Protein AF-A8M001-F1 (afdb_monomer_lite)

Sequence (104 aa):
MSDRCPTCRAHLPANGTCTGTAPLIERDGRHYGTAAQIAHHLGYLGDVSEAMVVNWRRRDGLTCYRFARSVYHALDDAATIERNKRLSNRGRARQLDAIPLTAA

Structure (mmCIF, N/CA/C/O backbone):
data_AF-A8M001-F1
#
_entry.id   AF-A8M001-F1
#
loop_
_atom_site.group_PDB
_atom_site.id
_atom_site.type_symbol
_atom_site.label_atom_id
_atom_site.label_alt_id
_atom_site.label_comp_id
_atom_site.label_asym_id
_atom_site.label_entity_id
_atom_site.label_seq_id
_atom_site.pdbx_PDB_ins_code
_atom_site.Cartn_x
_atom_site.Cartn_y
_atom_site.Cartn_z
_atom_site.occupancy
_atom_site.B_iso_or_equiv
_atom_site.auth_seq_id
_atom_site.auth_comp_id
_atom_site.auth_asym_id
_atom_site.auth_atom_id
_atom_site.pdbx_PDB_model_num
ATOM 1 N N . MET A 1 1 ? 2.739 16.211 -21.305 1.00 52.62 1 MET A N 1
ATOM 2 C CA . MET A 1 1 ? 2.487 14.809 -20.909 1.00 52.62 1 MET A CA 1
ATOM 3 C C . MET A 1 1 ? 2.870 14.691 -19.446 1.00 52.62 1 MET A C 1
ATOM 5 O O . MET A 1 1 ? 3.995 15.050 -19.130 1.00 52.62 1 MET A O 1
ATOM 9 N N . SER A 1 2 ? 1.946 14.318 -18.559 1.00 66.25 2 SER A N 1
ATOM 10 C CA . SER A 1 2 ? 2.264 14.183 -17.132 1.00 66.25 2 SER A CA 1
ATOM 11 C C . SER A 1 2 ? 3.228 13.017 -16.919 1.00 66.25 2 SER A C 1
ATOM 13 O O . SER A 1 2 ? 3.004 11.925 -17.429 1.00 66.25 2 SER A O 1
ATOM 15 N N . ASP A 1 3 ? 4.277 13.245 -16.137 1.00 82.25 3 ASP A N 1
ATOM 16 C CA . ASP A 1 3 ? 5.269 12.260 -15.684 1.00 82.25 3 ASP A CA 1
ATOM 17 C C . ASP A 1 3 ? 4.704 11.294 -14.626 1.00 82.25 3 ASP A C 1
ATOM 19 O O . ASP A 1 3 ? 5.415 10.433 -14.111 1.00 82.25 3 ASP A O 1
ATOM 23 N N . ARG A 1 4 ? 3.416 11.429 -14.287 1.00 83.31 4 ARG A N 1
ATOM 24 C CA . ARG A 1 4 ? 2.743 10.678 -13.229 1.00 83.31 4 ARG A CA 1
ATOM 25 C C . ARG A 1 4 ? 1.497 9.965 -13.720 1.00 83.31 4 ARG A C 1
ATOM 27 O O . ARG A 1 4 ? 0.714 10.504 -14.499 1.00 83.31 4 ARG A O 1
ATOM 34 N N . CYS A 1 5 ? 1.282 8.770 -13.183 1.00 78.50 5 CYS A N 1
ATOM 35 C CA . CYS A 1 5 ? 0.067 8.000 -13.391 1.00 78.50 5 CYS A CA 1
ATOM 36 C C . CYS A 1 5 ? -1.152 8.774 -12.847 1.00 78.50 5 CYS A C 1
ATOM 38 O O . CYS A 1 5 ? -1.119 9.191 -11.686 1.00 78.50 5 CYS A O 1
ATOM 40 N N . PRO A 1 6 ? -2.242 8.932 -13.619 1.00 76.75 6 PRO A N 1
ATOM 41 C CA . PRO A 1 6 ? -3.444 9.626 -13.151 1.00 76.75 6 PRO A CA 1
ATOM 42 C C . PRO A 1 6 ? -4.150 8.892 -12.000 1.00 76.75 6 PRO A C 1
ATOM 44 O O . PRO A 1 6 ? -4.784 9.536 -11.174 1.00 76.75 6 PRO A O 1
ATOM 47 N N . THR A 1 7 ? -3.997 7.567 -11.909 1.00 72.94 7 THR A N 1
ATOM 48 C CA . THR A 1 7 ? -4.585 6.740 -10.846 1.00 72.94 7 THR A CA 1
ATOM 49 C C . THR A 1 7 ? -3.771 6.843 -9.557 1.00 72.94 7 THR A C 1
ATOM 51 O O . THR A 1 7 ? -4.232 7.377 -8.560 1.00 72.94 7 THR A O 1
ATOM 54 N N . CYS A 1 8 ? -2.517 6.386 -9.563 1.00 72.94 8 CYS A N 1
ATOM 55 C CA . CYS A 1 8 ? -1.737 6.230 -8.328 1.00 72.94 8 CYS A CA 1
ATOM 56 C C . CYS A 1 8 ? -0.723 7.346 -8.061 1.00 72.94 8 CYS A C 1
ATOM 58 O O . CYS A 1 8 ? 0.007 7.294 -7.069 1.00 72.94 8 CYS A O 1
ATOM 60 N N . ARG A 1 9 ? -0.622 8.332 -8.965 1.00 75.12 9 ARG A N 1
ATOM 61 C CA . ARG A 1 9 ? 0.363 9.431 -8.936 1.00 75.12 9 ARG A CA 1
ATOM 62 C C . ARG A 1 9 ? 1.831 8.977 -8.883 1.00 75.12 9 ARG A C 1
ATOM 64 O O . ARG A 1 9 ? 2.704 9.806 -8.617 1.00 75.12 9 ARG A O 1
ATOM 71 N N . ALA A 1 10 ? 2.111 7.697 -9.146 1.00 76.31 10 ALA A N 1
ATOM 72 C CA . ALA A 1 10 ? 3.466 7.170 -9.273 1.00 76.31 10 ALA A CA 1
ATOM 73 C C . ALA A 1 10 ? 4.136 7.704 -10.541 1.00 76.31 10 ALA A C 1
ATOM 75 O O . ALA A 1 10 ? 3.458 7.991 -11.529 1.00 76.31 10 ALA A O 1
ATOM 76 N N . HIS A 1 11 ? 5.462 7.811 -10.511 1.00 80.56 11 HIS A N 1
ATOM 77 C CA . HIS A 1 11 ? 6.247 8.236 -11.664 1.00 80.56 11 HIS A CA 1
ATOM 78 C C . HIS A 1 11 ? 6.144 7.200 -12.794 1.00 80.56 11 HIS A C 1
ATOM 80 O O . HIS A 1 11 ? 6.306 5.999 -12.562 1.00 80.56 11 HIS A O 1
AT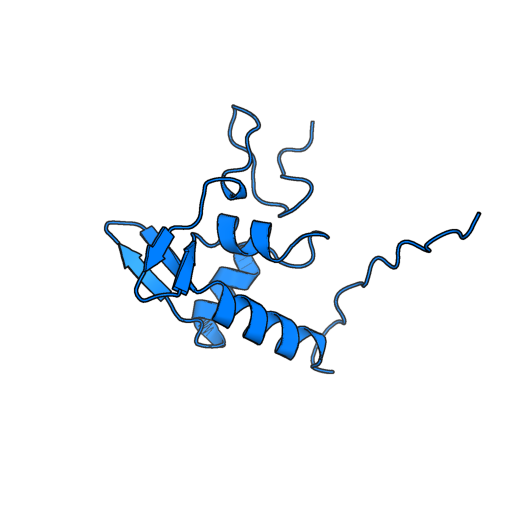OM 86 N N . LEU A 1 12 ? 5.877 7.657 -14.016 1.00 82.88 12 LEU A N 1
ATOM 87 C CA . LEU A 1 12 ? 5.796 6.801 -15.194 1.00 82.88 12 LEU A CA 1
ATOM 88 C C . LEU A 1 12 ? 7.204 6.546 -15.758 1.00 82.88 12 LEU A C 1
ATOM 90 O O . LEU A 1 12 ? 8.005 7.478 -15.849 1.00 82.88 12 LEU A O 1
ATOM 94 N N . PRO A 1 13 ? 7.549 5.308 -16.148 1.00 82.25 13 PRO A N 1
ATOM 95 C CA . PRO A 1 13 ? 8.771 5.053 -16.899 1.00 82.25 13 PRO A CA 1
ATOM 96 C C . PRO A 1 13 ? 8.676 5.670 -18.302 1.00 82.25 13 PRO A C 1
ATOM 98 O O . PRO A 1 13 ? 7.598 6.050 -18.759 1.00 82.25 13 PRO A O 1
ATOM 101 N N . ALA A 1 14 ? 9.793 5.688 -19.034 1.00 82.19 14 ALA A N 1
ATOM 102 C CA . ALA A 1 14 ? 9.848 6.193 -20.412 1.00 82.19 14 ALA A CA 1
ATOM 103 C C . ALA A 1 14 ? 8.849 5.510 -21.372 1.00 82.19 14 ALA A C 1
ATOM 105 O O . ALA A 1 14 ? 8.452 6.100 -22.370 1.00 82.19 14 ALA A O 1
ATOM 106 N N . ASN A 1 15 ? 8.411 4.285 -21.060 1.00 82.50 15 ASN A N 1
ATOM 107 C CA . ASN A 1 15 ? 7.402 3.549 -21.826 1.00 82.50 15 ASN A CA 1
ATOM 108 C C . ASN A 1 15 ? 5.947 3.978 -21.530 1.00 82.50 15 ASN A C 1
ATOM 110 O O . ASN A 1 15 ? 5.020 3.383 -22.073 1.00 82.50 15 ASN A O 1
ATOM 114 N N . GLY A 1 16 ? 5.726 4.936 -20.622 1.00 81.31 16 GLY A N 1
ATOM 115 C CA . GLY A 1 16 ? 4.404 5.449 -20.251 1.00 81.31 16 GLY A CA 1
ATOM 116 C C . GLY A 1 16 ? 3.509 4.476 -19.474 1.00 81.31 16 GLY A C 1
ATOM 117 O O . GLY A 1 16 ? 2.376 4.826 -19.153 1.00 81.31 16 GLY A O 1
ATOM 118 N N . THR A 1 17 ? 3.984 3.269 -19.145 1.00 82.94 17 THR A N 1
ATOM 119 C CA . THR A 1 17 ? 3.172 2.247 -18.469 1.00 82.94 17 THR A CA 1
ATOM 120 C C . THR A 1 17 ? 3.351 2.336 -16.961 1.00 82.94 17 THR A C 1
ATOM 122 O O . THR A 1 17 ? 4.460 2.218 -16.443 1.00 82.94 17 THR A O 1
ATOM 125 N N . CYS A 1 18 ? 2.254 2.520 -16.229 1.00 82.94 18 CYS A N 1
ATOM 126 C CA . CYS A 1 18 ? 2.292 2.561 -14.773 1.00 82.94 18 CYS A CA 1
ATOM 127 C C . CYS A 1 18 ? 2.745 1.208 -14.208 1.00 82.94 18 CYS A C 1
ATOM 129 O O . CYS A 1 18 ? 2.063 0.206 -14.363 1.00 82.94 18 CYS A O 1
ATOM 131 N N . THR A 1 19 ? 3.851 1.177 -13.466 1.00 83.31 19 THR A N 1
ATOM 132 C CA . THR A 1 19 ? 4.346 -0.051 -12.811 1.00 83.31 19 THR A CA 1
ATOM 133 C C . THR A 1 19 ? 3.346 -0.639 -11.812 1.00 83.31 19 THR A C 1
ATOM 135 O O . THR A 1 19 ? 3.373 -1.834 -11.529 1.00 83.31 19 THR A O 1
ATOM 138 N N . GLY A 1 20 ? 2.425 0.189 -11.314 1.00 84.19 20 GLY A N 1
ATOM 139 C CA . GLY A 1 20 ? 1.329 -0.232 -10.453 1.00 84.19 20 GLY A CA 1
ATOM 140 C C . GLY A 1 20 ? 0.267 -1.110 -11.125 1.00 84.19 20 GLY A C 1
ATOM 141 O O . GLY A 1 20 ? -0.504 -1.723 -10.399 1.00 84.19 20 GLY A O 1
ATOM 142 N N . THR A 1 21 ? 0.231 -1.205 -12.463 1.00 85.62 21 THR A N 1
ATOM 143 C CA . THR A 1 21 ? -0.696 -2.103 -13.186 1.00 85.62 21 THR A CA 1
ATOM 144 C C . THR A 1 21 ? -0.172 -3.532 -13.298 1.00 85.62 21 THR A C 1
ATOM 146 O O . THR A 1 21 ? -0.894 -4.414 -13.757 1.00 85.62 21 THR A O 1
ATOM 149 N N . ALA A 1 22 ? 1.090 -3.777 -12.931 1.00 88.38 22 ALA A N 1
ATOM 150 C CA . ALA A 1 22 ? 1.629 -5.128 -12.893 1.00 88.38 22 ALA A CA 1
ATOM 151 C C . ALA A 1 22 ? 0.871 -5.965 -11.845 1.00 88.38 22 ALA A C 1
ATOM 153 O O . ALA A 1 22 ? 0.562 -5.438 -10.770 1.00 88.38 22 ALA A O 1
ATOM 154 N N . PRO A 1 23 ? 0.611 -7.257 -12.115 1.00 89.38 23 PRO A N 1
ATOM 155 C CA . PRO A 1 23 ? -0.165 -8.101 -11.216 1.00 89.38 23 PRO A CA 1
ATOM 156 C C . PRO A 1 23 ? 0.482 -8.206 -9.831 1.00 89.38 23 PRO A C 1
ATOM 158 O O . PRO A 1 23 ? 1.710 -8.217 -9.684 1.00 89.38 23 PRO A O 1
ATOM 161 N N . LEU A 1 24 ? -0.372 -8.284 -8.810 1.00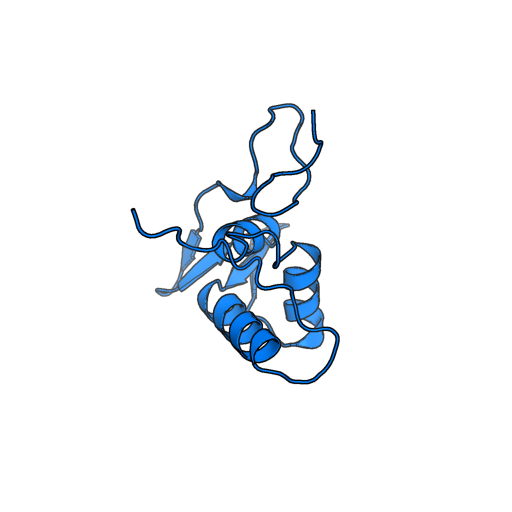 93.25 24 LEU A N 1
ATOM 162 C CA . LEU A 1 24 ? 0.035 -8.606 -7.447 1.00 93.25 24 LEU A CA 1
ATOM 163 C C . LEU A 1 24 ? 0.466 -10.069 -7.367 1.00 93.25 24 LEU A C 1
ATOM 165 O O . LEU A 1 24 ? 0.009 -10.909 -8.140 1.00 93.25 24 LEU A O 1
ATOM 169 N N . ILE A 1 25 ? 1.328 -10.371 -6.404 1.00 94.19 25 ILE A N 1
ATOM 170 C CA . ILE A 1 25 ? 1.699 -11.750 -6.097 1.00 94.19 25 ILE A CA 1
ATOM 171 C C . ILE A 1 25 ? 0.747 -12.291 -5.032 1.00 94.19 25 ILE A C 1
ATOM 173 O O . ILE A 1 2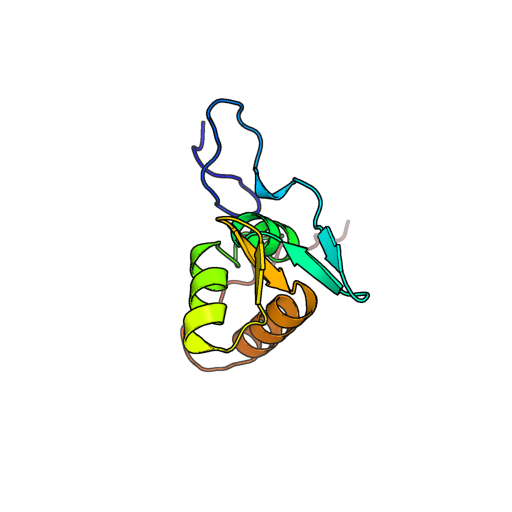5 ? 0.459 -11.605 -4.050 1.00 94.19 25 ILE A O 1
ATOM 177 N N . GLU A 1 26 ? 0.268 -13.516 -5.207 1.00 94.69 26 GLU A N 1
ATOM 178 C CA . GLU A 1 26 ? -0.497 -14.218 -4.178 1.00 94.69 26 GLU A CA 1
ATOM 179 C C . GLU A 1 26 ? 0.446 -15.059 -3.312 1.00 94.69 26 GLU A C 1
ATOM 181 O O . GLU A 1 26 ? 1.351 -15.729 -3.816 1.00 94.69 26 GLU A O 1
ATOM 186 N N . ARG A 1 27 ? 0.256 -15.004 -1.993 1.00 90.44 27 ARG A N 1
ATOM 187 C CA . ARG A 1 27 ? 1.003 -15.803 -1.024 1.00 90.44 27 ARG A CA 1
ATOM 188 C C . ARG A 1 27 ? 0.157 -16.045 0.220 1.00 90.44 27 ARG A C 1
ATOM 190 O O . ARG A 1 27 ? -0.348 -15.090 0.804 1.00 90.44 27 ARG A O 1
ATOM 197 N N . ASP A 1 28 ? 0.048 -17.303 0.642 1.00 91.69 28 ASP A N 1
ATOM 198 C CA . ASP A 1 28 ? -0.697 -17.708 1.844 1.00 91.69 28 ASP A CA 1
ATOM 199 C C . ASP A 1 28 ? -2.145 -17.157 1.851 1.00 91.69 28 ASP A C 1
ATOM 201 O O . ASP A 1 28 ? -2.645 -16.688 2.872 1.00 91.69 28 ASP A O 1
ATOM 205 N N . GLY A 1 29 ? -2.797 -17.139 0.677 1.00 93.38 29 GLY A N 1
ATOM 206 C CA . GLY A 1 29 ? -4.154 -16.606 0.479 1.00 93.38 29 GLY A CA 1
ATOM 207 C C . GLY A 1 29 ? -4.273 -15.076 0.531 1.00 93.38 29 GLY A C 1
ATOM 208 O O . GLY A 1 29 ? -5.381 -14.545 0.588 1.00 93.38 29 GLY A O 1
ATOM 209 N N . ARG A 1 30 ? -3.151 -14.345 0.535 1.00 95.19 30 ARG A N 1
ATOM 210 C CA . ARG A 1 30 ? -3.109 -12.876 0.582 1.00 95.19 30 ARG A CA 1
ATOM 211 C C . ARG A 1 30 ? -2.400 -12.308 -0.641 1.00 95.19 30 ARG A C 1
ATOM 213 O O . ARG A 1 30 ? -1.441 -12.883 -1.151 1.00 95.19 30 ARG A O 1
ATOM 220 N N . HIS A 1 31 ? -2.844 -11.133 -1.077 1.00 96.56 31 HIS A N 1
ATOM 221 C CA . HIS A 1 31 ? -2.224 -10.407 -2.181 1.00 96.56 31 HIS A CA 1
ATOM 222 C C . HIS A 1 31 ? -1.159 -9.439 -1.676 1.00 96.56 31 HIS A C 1
ATOM 224 O O . HIS A 1 31 ? -1.408 -8.640 -0.769 1.00 96.56 31 HIS A O 1
ATOM 230 N N . TYR A 1 32 ? 0.005 -9.471 -2.313 1.00 96.31 32 TYR A N 1
ATOM 231 C CA . TYR A 1 32 ? 1.137 -8.614 -2.007 1.00 96.31 32 TYR A CA 1
ATOM 232 C C . TYR A 1 32 ? 1.603 -7.843 -3.243 1.00 96.31 32 TYR A C 1
ATOM 234 O O . TYR A 1 32 ? 1.614 -8.353 -4.361 1.00 96.31 32 TYR A O 1
ATOM 242 N N . GLY A 1 33 ? 2.044 -6.606 -3.035 1.00 94.88 33 GLY A N 1
ATOM 243 C CA . GLY A 1 33 ? 2.569 -5.753 -4.101 1.00 94.88 33 GLY A CA 1
ATOM 244 C C . GLY A 1 33 ? 3.631 -4.788 -3.607 1.00 94.88 33 GLY A C 1
ATOM 245 O O . GLY A 1 33 ? 3.744 -4.513 -2.414 1.00 94.88 33 GLY A O 1
ATOM 246 N N . THR A 1 34 ? 4.414 -4.238 -4.525 1.00 94.31 34 THR A N 1
ATOM 247 C CA . THR A 1 34 ? 5.260 -3.071 -4.246 1.00 94.31 34 THR A CA 1
ATOM 248 C C . THR A 1 34 ? 4.406 -1.875 -3.817 1.00 94.31 34 THR A C 1
ATOM 250 O O . THR A 1 34 ? 3.201 -1.828 -4.065 1.00 94.31 34 THR A O 1
ATOM 253 N N . ALA A 1 35 ? 5.021 -0.868 -3.198 1.00 92.31 35 ALA A N 1
ATOM 254 C CA . ALA A 1 35 ? 4.295 0.316 -2.744 1.00 92.31 35 ALA A CA 1
ATOM 255 C C . ALA A 1 35 ? 3.536 1.035 -3.883 1.00 92.31 35 ALA A C 1
ATOM 257 O O . ALA A 1 35 ? 2.414 1.489 -3.666 1.00 92.31 35 ALA A O 1
ATOM 258 N N . ALA A 1 36 ? 4.091 1.068 -5.102 1.00 89.44 36 ALA A N 1
ATOM 259 C CA . ALA A 1 36 ? 3.424 1.620 -6.283 1.00 89.44 36 ALA A CA 1
ATOM 260 C C . ALA A 1 36 ? 2.200 0.792 -6.718 1.00 89.44 36 ALA A C 1
ATOM 262 O O . ALA A 1 36 ? 1.167 1.365 -7.060 1.00 89.44 36 ALA A O 1
ATOM 263 N N . GLN A 1 37 ? 2.287 -0.543 -6.662 1.00 92.38 37 GLN A N 1
ATOM 264 C CA . GLN A 1 37 ? 1.155 -1.435 -6.946 1.00 92.38 37 GLN A CA 1
ATOM 265 C C . GLN A 1 37 ? 0.050 -1.288 -5.899 1.00 92.38 37 GLN A C 1
ATOM 267 O O . GLN A 1 37 ? -1.109 -1.109 -6.254 1.00 92.38 37 GLN A O 1
ATOM 272 N N . ILE A 1 38 ? 0.392 -1.270 -4.608 1.00 93.50 38 ILE A N 1
ATOM 273 C CA . ILE A 1 38 ? -0.603 -1.068 -3.544 1.00 93.50 38 ILE A CA 1
ATOM 274 C C . ILE A 1 38 ? -1.280 0.299 -3.671 1.00 93.50 38 ILE A C 1
ATOM 276 O O . ILE A 1 38 ? -2.503 0.388 -3.587 1.00 93.50 38 ILE A O 1
ATOM 280 N N . ALA A 1 39 ? -0.514 1.359 -3.938 1.00 90.69 39 ALA A N 1
ATOM 281 C CA . ALA A 1 39 ? -1.080 2.680 -4.191 1.00 90.69 39 ALA A CA 1
ATOM 282 C C . ALA A 1 39 ? -2.002 2.690 -5.420 1.00 90.69 39 ALA A C 1
ATOM 284 O O . ALA A 1 39 ? -3.019 3.370 -5.404 1.00 90.69 39 ALA A O 1
ATOM 285 N N . HIS A 1 40 ? -1.692 1.916 -6.461 1.00 88.88 40 HIS A N 1
ATOM 286 C CA . HIS A 1 40 ? -2.551 1.775 -7.636 1.00 88.88 40 HIS A CA 1
ATOM 287 C C . HIS A 1 40 ? -3.851 1.030 -7.352 1.00 88.88 40 HIS A C 1
ATOM 289 O O . HIS A 1 40 ? -4.912 1.503 -7.749 1.00 88.88 40 HIS A O 1
ATOM 295 N N . HIS A 1 41 ? -3.792 -0.067 -6.602 1.00 89.88 41 HIS A N 1
ATOM 296 C CA . HIS A 1 41 ? -4.983 -0.828 -6.234 1.00 89.88 41 HIS A CA 1
ATOM 297 C C . HIS A 1 41 ? -5.906 -0.084 -5.254 1.00 89.88 41 HIS A C 1
ATOM 299 O O . HIS A 1 41 ? -7.120 -0.249 -5.325 1.00 89.88 41 HIS A O 1
ATOM 305 N N . LEU A 1 42 ? -5.358 0.731 -4.347 1.00 87.44 42 LEU A N 1
ATOM 306 C CA . LEU A 1 42 ? -6.151 1.487 -3.364 1.00 87.44 42 LEU A CA 1
ATOM 307 C C . LEU A 1 42 ? -6.542 2.889 -3.845 1.00 87.44 42 LEU A C 1
ATOM 309 O O . LEU A 1 42 ? -7.552 3.446 -3.421 1.00 87.44 42 LEU A O 1
ATOM 313 N N . GLY A 1 43 ? -5.714 3.493 -4.692 1.00 71.75 43 GLY A N 1
ATOM 314 C CA . GLY A 1 43 ? -5.780 4.897 -5.075 1.00 71.75 43 GLY A CA 1
ATOM 315 C C . GLY A 1 43 ? -6.627 5.153 -6.311 1.00 71.75 43 GLY A C 1
ATOM 316 O O . GLY A 1 43 ? -6.205 5.944 -7.142 1.00 71.75 43 GLY A O 1
ATOM 317 N N . TYR A 1 44 ? -7.813 4.550 -6.438 1.00 63.41 44 TYR A N 1
ATOM 318 C CA . TYR A 1 44 ? -8.733 4.789 -7.568 1.00 63.41 44 TYR A CA 1
ATOM 319 C C . TYR A 1 44 ? -8.998 6.295 -7.840 1.00 63.41 44 TYR A C 1
ATOM 321 O O . TYR A 1 44 ? -9.323 6.660 -8.963 1.00 63.41 44 TYR A O 1
ATOM 329 N N . LEU A 1 45 ? -8.764 7.177 -6.853 1.00 60.81 45 LEU A N 1
ATOM 330 C CA . LEU A 1 45 ? -8.850 8.646 -6.960 1.00 60.81 45 LEU A CA 1
ATOM 331 C C . LEU A 1 45 ? -7.559 9.396 -6.542 1.00 60.81 45 LEU A C 1
ATOM 333 O O . LEU A 1 45 ? -7.599 10.557 -6.151 1.00 60.81 45 LEU A O 1
ATOM 337 N N . GLY A 1 46 ? -6.385 8.757 -6.558 1.00 66.75 46 GLY A N 1
ATOM 338 C CA . GLY A 1 46 ? -5.107 9.430 -6.255 1.00 66.75 46 GLY A CA 1
ATOM 339 C C . GLY A 1 46 ? -4.889 9.848 -4.792 1.00 66.75 46 GLY A C 1
ATOM 340 O O . GLY A 1 46 ? -3.902 10.526 -4.485 1.00 66.75 46 GLY A O 1
ATOM 341 N N . ASP A 1 47 ? -5.775 9.435 -3.886 1.00 80.62 47 ASP A N 1
ATOM 342 C CA . ASP A 1 47 ? -5.687 9.700 -2.444 1.00 80.62 47 ASP A CA 1
ATOM 343 C C . ASP A 1 47 ? -4.569 8.930 -1.742 1.00 80.62 47 ASP A C 1
ATOM 345 O O . ASP A 1 47 ? -4.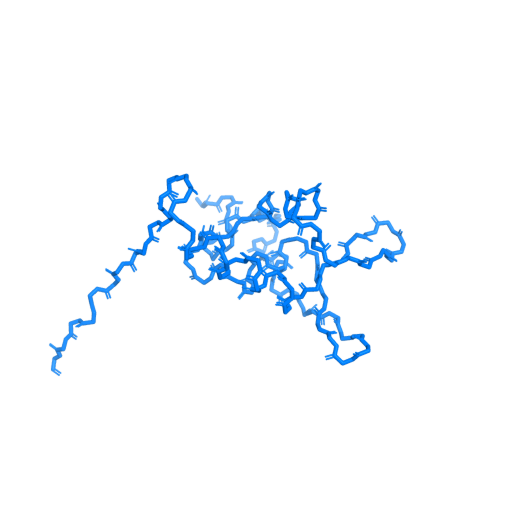045 9.375 -0.720 1.00 80.62 47 ASP A O 1
ATOM 349 N N . VAL A 1 48 ? -4.220 7.759 -2.276 1.00 86.25 48 VAL A N 1
ATOM 350 C CA . VAL A 1 48 ? -3.162 6.903 -1.743 1.00 86.25 48 VAL A CA 1
ATOM 351 C C . VAL A 1 48 ? -1.958 6.995 -2.667 1.00 86.25 48 VAL A C 1
ATOM 353 O O . VAL A 1 48 ? -2.042 6.681 -3.849 1.00 86.25 48 VAL A O 1
ATOM 356 N N . SER A 1 49 ? -0.827 7.424 -2.110 1.00 88.00 49 SER A N 1
ATOM 357 C CA . SER A 1 49 ? 0.452 7.507 -2.821 1.00 88.00 49 SER A CA 1
ATOM 358 C C . SER A 1 49 ? 1.427 6.428 -2.354 1.00 88.00 49 SER A C 1
ATOM 360 O O . SER A 1 49 ? 1.322 5.913 -1.240 1.00 88.00 49 SER A O 1
ATOM 362 N N . GLU A 1 50 ? 2.443 6.141 -3.168 1.00 89.56 50 GLU A N 1
ATOM 363 C CA . GLU A 1 50 ? 3.537 5.230 -2.804 1.00 89.56 50 GLU A CA 1
ATOM 364 C C . GLU A 1 50 ? 4.189 5.615 -1.463 1.00 89.56 50 GLU A C 1
ATOM 366 O O . GLU A 1 50 ? 4.405 4.773 -0.588 1.00 89.56 50 GLU A O 1
ATOM 371 N N . ALA A 1 51 ? 4.428 6.914 -1.258 1.00 89.69 51 ALA A N 1
ATOM 372 C CA . ALA A 1 51 ? 5.005 7.437 -0.024 1.00 89.69 51 ALA A CA 1
ATOM 373 C C . ALA A 1 51 ? 4.127 7.144 1.206 1.00 89.69 51 ALA A C 1
ATOM 375 O O . ALA A 1 51 ? 4.654 6.902 2.294 1.00 89.69 51 ALA A O 1
ATOM 376 N N . MET A 1 52 ? 2.798 7.130 1.051 1.00 92.00 52 MET A N 1
ATOM 377 C CA . MET A 1 52 ? 1.885 6.751 2.132 1.00 92.00 52 MET A CA 1
ATOM 378 C C . MET A 1 52 ? 2.039 5.280 2.499 1.00 92.00 52 MET A C 1
ATOM 380 O O . MET A 1 52 ? 2.202 4.985 3.679 1.00 92.00 52 MET A O 1
ATOM 384 N N . VAL A 1 53 ? 2.091 4.380 1.515 1.00 93.44 53 VAL A N 1
ATOM 385 C CA . VAL A 1 53 ? 2.285 2.939 1.754 1.00 93.44 53 VAL A CA 1
ATOM 386 C C . VAL A 1 53 ? 3.617 2.672 2.466 1.00 93.44 53 VAL A C 1
ATOM 388 O O . VAL A 1 53 ? 3.679 1.917 3.441 1.00 93.44 53 VAL A O 1
ATOM 391 N N . VAL A 1 54 ? 4.691 3.354 2.052 1.00 94.25 54 VAL A N 1
ATOM 392 C CA . VAL A 1 54 ? 5.996 3.270 2.731 1.00 94.25 54 VAL A CA 1
ATOM 393 C C . VAL A 1 54 ? 5.909 3.775 4.174 1.00 94.25 54 VAL A C 1
ATOM 395 O O . VAL A 1 54 ? 6.493 3.165 5.075 1.00 94.25 54 VAL A O 1
ATOM 398 N N . ASN A 1 55 ? 5.180 4.866 4.418 1.00 94.69 55 ASN A N 1
ATOM 399 C CA . ASN A 1 55 ? 4.981 5.401 5.762 1.00 94.69 55 ASN A CA 1
ATOM 400 C C . ASN A 1 55 ? 4.140 4.474 6.643 1.00 94.69 55 ASN A C 1
ATOM 402 O O . ASN A 1 55 ? 4.498 4.300 7.806 1.00 94.69 55 ASN A O 1
ATOM 406 N N . TRP A 1 56 ? 3.110 3.820 6.103 1.00 95.50 56 TRP A N 1
ATOM 407 C CA . TRP A 1 56 ? 2.319 2.829 6.836 1.00 95.50 56 TRP A CA 1
ATOM 408 C C . TRP A 1 56 ? 3.174 1.652 7.298 1.00 95.50 56 TRP A C 1
ATOM 410 O O . TRP A 1 56 ? 3.090 1.252 8.454 1.00 95.50 56 TRP A O 1
ATOM 420 N N . ARG A 1 57 ? 4.100 1.166 6.460 1.00 96.19 57 ARG A N 1
ATOM 421 C CA . ARG A 1 57 ? 5.089 0.158 6.894 1.00 96.19 57 ARG A CA 1
ATOM 422 C C . ARG A 1 57 ? 5.959 0.659 8.040 1.00 96.19 57 ARG A C 1
ATOM 424 O O . ARG A 1 57 ? 6.280 -0.098 8.945 1.00 96.19 57 ARG A O 1
ATOM 431 N N . ARG A 1 58 ? 6.389 1.920 7.988 1.00 95.31 58 ARG A N 1
ATOM 432 C CA . ARG A 1 58 ? 7.304 2.489 8.988 1.00 95.31 58 ARG A CA 1
ATOM 433 C C . ARG A 1 58 ? 6.621 2.844 10.311 1.00 95.31 58 ARG A C 1
ATOM 435 O O . ARG A 1 58 ? 7.301 2.838 11.328 1.00 95.31 58 ARG A O 1
ATOM 442 N N . ARG A 1 59 ? 5.339 3.221 10.293 1.00 95.06 59 ARG A N 1
ATOM 443 C CA . ARG A 1 59 ? 4.651 3.848 11.439 1.00 95.06 59 ARG A CA 1
ATOM 444 C C . ARG A 1 59 ? 3.424 3.093 11.927 1.00 95.06 59 ARG A C 1
ATOM 446 O O . ARG A 1 59 ? 3.119 3.167 13.108 1.00 95.06 59 ARG A O 1
ATOM 453 N N . ASP A 1 60 ? 2.724 2.415 11.027 1.00 93.75 60 ASP A N 1
ATOM 454 C CA . ASP A 1 60 ? 1.408 1.825 11.288 1.00 93.75 60 ASP A CA 1
ATOM 455 C C . ASP A 1 60 ? 1.446 0.287 11.295 1.00 93.75 60 ASP A C 1
ATOM 457 O O . ASP A 1 60 ? 0.415 -0.350 11.467 1.00 93.75 60 ASP A O 1
ATOM 461 N N . GLY A 1 61 ? 2.630 -0.312 11.126 1.00 95.25 61 GLY A N 1
ATOM 462 C CA . GLY A 1 61 ? 2.817 -1.760 11.218 1.00 95.25 61 GLY A CA 1
ATOM 463 C C . GLY A 1 61 ? 2.376 -2.545 9.984 1.00 95.25 61 GLY A C 1
ATOM 464 O O . GLY A 1 61 ? 2.177 -3.748 10.102 1.00 95.25 61 GLY A O 1
ATOM 465 N N . LEU A 1 62 ? 2.253 -1.900 8.812 1.00 96.56 62 LEU A N 1
ATOM 466 C CA . LEU A 1 62 ? 1.821 -2.573 7.580 1.00 96.56 62 LEU A CA 1
ATOM 467 C C . LEU A 1 62 ? 2.656 -3.830 7.298 1.00 96.56 62 LEU A C 1
ATOM 469 O O . LEU A 1 62 ? 3.873 -3.745 7.078 1.00 96.56 62 LEU A O 1
ATOM 473 N N . THR A 1 63 ? 1.964 -4.967 7.234 1.00 97.31 63 THR 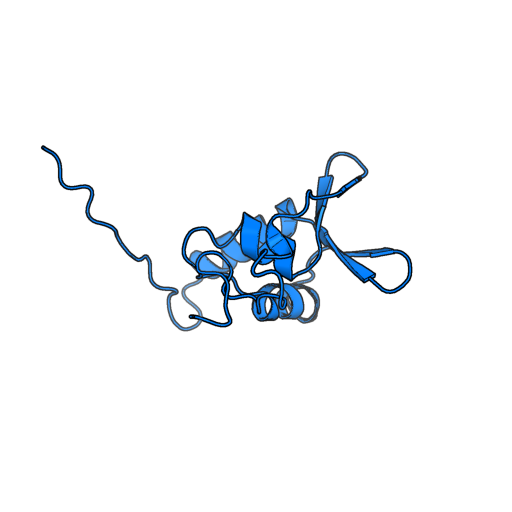A N 1
ATOM 474 C CA . THR A 1 63 ? 2.512 -6.284 6.920 1.00 97.31 63 THR A CA 1
ATOM 475 C C . THR A 1 63 ? 3.304 -6.211 5.624 1.00 97.31 63 THR A C 1
ATOM 477 O O . THR A 1 63 ? 2.807 -5.767 4.582 1.00 97.31 63 THR A O 1
ATOM 480 N N . CYS A 1 64 ? 4.555 -6.662 5.679 1.00 95.44 64 CYS A N 1
ATOM 481 C CA . CYS A 1 64 ? 5.418 -6.697 4.515 1.00 95.44 64 CYS A CA 1
ATOM 482 C C . CYS A 1 64 ? 6.186 -8.010 4.415 1.00 95.44 64 CYS A C 1
ATOM 484 O O . CYS A 1 64 ? 6.536 -8.641 5.410 1.00 95.44 64 CYS A O 1
ATOM 486 N N . TYR A 1 65 ? 6.466 -8.380 3.178 1.00 91.00 65 TYR A N 1
ATOM 487 C CA . TYR A 1 65 ?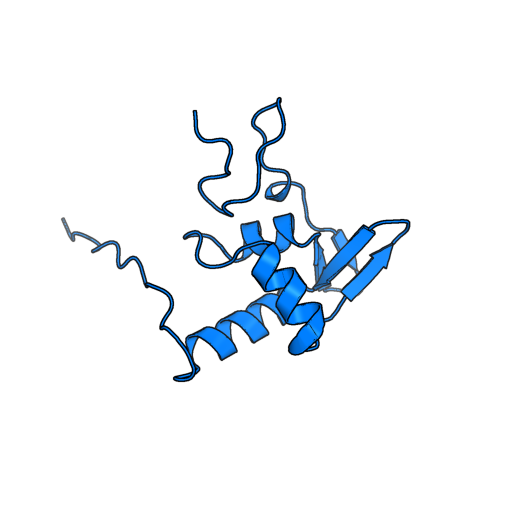 7.247 -9.531 2.788 1.00 91.00 65 TYR A CA 1
ATOM 488 C C . TYR A 1 65 ? 8.436 -9.035 1.965 1.00 91.00 65 TYR A C 1
ATOM 490 O O . TYR A 1 65 ? 8.274 -8.251 1.029 1.00 91.00 65 TYR A O 1
ATOM 498 N N . ARG A 1 66 ? 9.654 -9.447 2.323 1.00 93.25 66 ARG A N 1
ATOM 499 C CA . ARG A 1 66 ? 10.855 -9.119 1.546 1.00 93.25 66 ARG A CA 1
ATOM 500 C C . ARG A 1 66 ? 11.208 -10.282 0.636 1.00 93.25 66 ARG A C 1
ATOM 502 O O . ARG A 1 66 ? 11.357 -11.405 1.108 1.00 93.25 66 ARG A O 1
ATOM 509 N N . PHE A 1 67 ? 11.402 -9.984 -0.643 1.00 87.38 67 PHE A N 1
ATOM 510 C CA . PHE A 1 67 ? 11.865 -10.949 -1.629 1.00 87.38 67 PHE A CA 1
ATOM 511 C C . PHE A 1 67 ? 12.966 -10.333 -2.481 1.00 87.38 67 PHE A C 1
ATOM 513 O O . PHE A 1 67 ? 12.782 -9.273 -3.085 1.00 87.38 67 PHE A O 1
ATOM 520 N N . ALA A 1 68 ? 14.123 -10.995 -2.502 1.00 88.06 68 ALA A N 1
ATOM 521 C CA . ALA A 1 68 ? 15.347 -10.471 -3.092 1.00 88.06 68 ALA A CA 1
ATOM 522 C C . ALA A 1 68 ? 15.641 -9.035 -2.602 1.00 88.06 68 ALA A C 1
ATOM 524 O O . ALA A 1 68 ? 15.826 -8.804 -1.407 1.00 88.06 68 ALA A O 1
ATOM 525 N N . ARG A 1 69 ? 15.676 -8.063 -3.518 1.00 90.38 69 ARG A N 1
ATOM 526 C CA . ARG A 1 69 ? 15.939 -6.642 -3.232 1.00 90.38 69 ARG A CA 1
ATOM 527 C C . ARG A 1 69 ? 14.669 -5.800 -3.065 1.00 90.38 69 ARG A C 1
ATOM 529 O O . ARG A 1 69 ? 14.769 -4.590 -2.876 1.00 90.38 69 ARG A O 1
ATOM 536 N N . SER A 1 70 ? 13.497 -6.426 -3.111 1.00 89.94 70 SER A N 1
ATOM 537 C CA . SER A 1 70 ? 12.203 -5.747 -3.133 1.00 89.94 70 SER A CA 1
ATOM 538 C C . SER A 1 70 ? 11.414 -5.988 -1.848 1.00 89.94 70 SER A C 1
ATOM 540 O O . SER A 1 70 ? 11.502 -7.043 -1.214 1.00 89.94 70 SER A O 1
ATOM 542 N N . VAL A 1 71 ? 10.618 -4.988 -1.461 1.00 94.75 71 VAL A N 1
ATOM 543 C CA . VAL A 1 71 ? 9.659 -5.090 -0.357 1.00 94.75 71 VAL A CA 1
ATOM 544 C C . VAL A 1 71 ? 8.255 -5.090 -0.939 1.00 94.75 71 VAL A C 1
ATOM 546 O O . VAL A 1 71 ? 7.876 -4.165 -1.656 1.00 94.75 71 VAL A O 1
ATOM 549 N N . TYR A 1 72 ? 7.499 -6.120 -0.594 1.00 96.12 72 TYR A N 1
ATOM 550 C CA . TYR A 1 72 ? 6.101 -6.279 -0.938 1.00 96.12 72 TYR A CA 1
ATOM 551 C C . TYR A 1 72 ? 5.249 -6.058 0.309 1.00 96.12 72 TYR A C 1
ATOM 553 O O . TYR A 1 72 ? 5.655 -6.387 1.419 1.00 96.12 72 TYR A O 1
ATOM 561 N N . HIS A 1 73 ? 4.073 -5.484 0.137 1.00 96.56 73 HIS A N 1
ATOM 562 C CA . HIS A 1 73 ? 3.163 -5.073 1.194 1.00 96.56 73 HIS A CA 1
ATOM 563 C C . HIS A 1 73 ? 1.821 -5.765 0.991 1.00 96.56 73 HIS A C 1
ATOM 565 O O . HIS A 1 73 ? 1.386 -5.902 -0.152 1.00 96.56 73 HIS A O 1
ATOM 571 N N . ALA A 1 74 ? 1.187 -6.203 2.076 1.00 97.00 74 ALA A N 1
ATOM 572 C CA . ALA A 1 74 ? -0.097 -6.891 1.999 1.00 97.00 74 ALA A CA 1
ATOM 573 C C . ALA A 1 74 ? -1.225 -5.900 1.655 1.00 97.00 74 ALA A C 1
ATOM 575 O O . ALA A 1 74 ? -1.365 -4.861 2.307 1.00 97.00 74 ALA A O 1
ATOM 576 N N . LEU A 1 75 ? -2.015 -6.201 0.620 1.00 95.75 75 LEU A N 1
ATOM 577 C CA . LEU A 1 75 ? -3.068 -5.310 0.120 1.00 95.75 75 LEU A CA 1
ATOM 578 C C . LEU A 1 75 ? -4.227 -5.150 1.115 1.00 95.75 75 LEU A C 1
ATOM 580 O O . LEU A 1 75 ? -4.721 -4.044 1.312 1.00 95.75 75 LEU A O 1
ATOM 584 N N . ASP A 1 76 ? -4.657 -6.244 1.733 1.00 95.88 76 ASP A N 1
ATOM 585 C CA . ASP A 1 76 ? -5.754 -6.296 2.706 1.00 95.88 76 ASP A CA 1
ATOM 586 C C . ASP A 1 76 ? -5.462 -5.466 3.969 1.00 95.88 76 ASP A C 1
ATOM 588 O O . ASP A 1 76 ? -6.310 -4.713 4.458 1.00 95.88 76 ASP A O 1
ATOM 592 N N . ASP A 1 77 ? -4.230 -5.553 4.461 1.00 96.44 77 ASP A N 1
ATOM 593 C CA . ASP A 1 77 ? -3.751 -4.785 5.605 1.00 96.44 77 ASP A CA 1
ATOM 594 C C . ASP A 1 77 ? -3.614 -3.299 5.246 1.00 96.44 77 ASP A C 1
ATOM 596 O O . ASP A 1 77 ? -4.115 -2.425 5.954 1.00 96.44 77 ASP A O 1
ATOM 600 N N . ALA A 1 78 ? -3.058 -2.990 4.068 1.00 95.56 78 ALA A N 1
ATOM 601 C CA . ALA A 1 78 ? -2.999 -1.618 3.565 1.00 95.56 78 ALA A CA 1
ATOM 602 C C . ALA A 1 78 ? -4.399 -0.997 3.399 1.00 95.56 78 ALA A C 1
ATOM 604 O O . ALA A 1 78 ? -4.603 0.159 3.772 1.00 95.56 78 ALA A O 1
ATOM 605 N N . ALA A 1 79 ? -5.379 -1.762 2.906 1.00 93.88 79 ALA A N 1
ATOM 606 C CA . ALA A 1 79 ? -6.772 -1.328 2.810 1.00 93.88 79 ALA A CA 1
ATOM 607 C C . ALA A 1 79 ? -7.390 -1.055 4.192 1.00 93.88 79 ALA A C 1
ATOM 609 O O . ALA A 1 79 ? -8.146 -0.096 4.361 1.00 93.88 79 ALA A O 1
ATOM 610 N N . THR A 1 80 ? -7.049 -1.871 5.192 1.00 94.25 80 THR A N 1
ATOM 611 C CA . THR A 1 80 ? -7.508 -1.698 6.577 1.00 94.25 80 THR A CA 1
ATOM 612 C C . THR A 1 80 ? -6.920 -0.438 7.205 1.00 94.25 80 THR A C 1
ATOM 614 O O . THR A 1 80 ? -7.663 0.373 7.762 1.00 94.25 80 THR A O 1
ATOM 617 N N . ILE A 1 81 ? -5.611 -0.217 7.057 1.00 93.75 81 ILE A N 1
ATOM 618 C CA . ILE A 1 81 ? -4.951 1.012 7.514 1.00 93.75 81 ILE A CA 1
ATOM 619 C C . ILE A 1 81 ? -5.565 2.228 6.820 1.00 93.75 81 ILE A C 1
ATOM 621 O O . ILE A 1 81 ? -5.900 3.201 7.495 1.00 93.75 81 ILE A O 1
ATOM 625 N N . GLU A 1 82 ? -5.766 2.180 5.502 1.00 91.88 82 GLU A N 1
ATOM 626 C CA . GLU A 1 82 ? -6.354 3.298 4.766 1.00 91.88 82 GLU A CA 1
ATOM 627 C C . GLU A 1 82 ? -7.767 3.625 5.252 1.00 91.88 82 GLU A C 1
ATOM 629 O O . GLU A 1 82 ? -8.063 4.789 5.531 1.00 91.88 82 GLU A O 1
ATOM 634 N N . ARG A 1 83 ? -8.617 2.607 5.440 1.00 90.06 83 ARG A N 1
ATOM 635 C CA . ARG A 1 83 ? -9.957 2.776 6.018 1.00 90.06 83 ARG A CA 1
ATOM 636 C C . ARG A 1 83 ? -9.881 3.446 7.390 1.00 90.06 83 ARG A C 1
ATOM 638 O O . ARG A 1 83 ? -10.556 4.447 7.616 1.00 90.06 83 ARG A O 1
ATOM 645 N N . ASN A 1 84 ? -9.016 2.957 8.277 1.00 90.25 84 ASN A N 1
ATOM 646 C CA . ASN A 1 84 ? -8.845 3.518 9.619 1.00 90.25 84 ASN A CA 1
ATOM 647 C C . ASN A 1 84 ? -8.350 4.972 9.581 1.00 90.25 84 ASN A C 1
ATOM 649 O O . ASN A 1 84 ? -8.803 5.797 10.371 1.00 90.25 84 ASN A O 1
ATOM 653 N N . LYS A 1 85 ? -7.447 5.316 8.652 1.00 88.31 85 LYS A N 1
ATOM 654 C CA . LYS A 1 85 ? -6.971 6.697 8.472 1.00 88.31 85 LYS A CA 1
ATOM 655 C C . LYS A 1 85 ? -8.055 7.614 7.912 1.00 88.31 85 LYS A C 1
ATOM 657 O O . LYS A 1 85 ? -8.115 8.758 8.342 1.00 88.31 85 LYS A O 1
ATOM 662 N N . ARG A 1 86 ? -8.910 7.133 7.002 1.00 84.62 86 ARG A N 1
ATOM 663 C CA . ARG A 1 86 ? -10.053 7.907 6.483 1.00 84.62 86 ARG A CA 1
ATOM 664 C C . ARG A 1 86 ? -11.112 8.178 7.541 1.00 84.62 86 ARG A C 1
ATOM 666 O O . ARG A 1 86 ? -11.673 9.264 7.557 1.00 84.62 86 ARG A O 1
ATOM 673 N N . LEU A 1 87 ? -11.367 7.204 8.410 1.00 85.44 87 LEU A N 1
ATOM 674 C CA . LEU A 1 87 ? -12.324 7.337 9.510 1.00 85.44 87 LEU A CA 1
ATOM 675 C C . LEU A 1 87 ? -11.758 8.126 10.700 1.00 85.44 87 LEU A C 1
ATOM 677 O O . LEU A 1 87 ? -12.499 8.502 11.605 1.00 85.44 87 LEU A O 1
ATOM 681 N N . SER A 1 88 ? -10.447 8.366 10.734 1.00 81.12 88 SER A N 1
ATOM 682 C CA . SER A 1 88 ? -9.822 9.125 11.808 1.00 81.12 88 SER A CA 1
ATOM 683 C C . SER A 1 88 ? -10.055 10.623 11.623 1.00 81.12 88 SER A C 1
ATOM 685 O O . SER A 1 88 ? -9.671 11.200 10.611 1.00 81.12 88 SER A O 1
ATOM 687 N N . ASN A 1 89 ? -10.553 11.287 12.667 1.00 74.75 89 ASN A N 1
ATOM 688 C CA . ASN A 1 89 ? -10.632 12.753 12.734 1.00 74.75 89 ASN A CA 1
ATOM 689 C C . ASN A 1 89 ? -9.255 13.426 12.935 1.00 74.75 89 ASN A C 1
ATOM 691 O O . ASN A 1 89 ? -9.171 14.634 13.156 1.00 74.75 89 ASN A O 1
ATOM 695 N N . ARG A 1 90 ? -8.156 12.657 12.924 1.00 66.31 90 ARG A N 1
ATOM 696 C CA . ARG A 1 90 ? -6.798 13.163 13.144 1.00 66.31 90 ARG A CA 1
ATOM 697 C C . ARG A 1 90 ? -6.124 13.512 11.815 1.00 66.31 90 ARG A C 1
ATOM 699 O O . ARG A 1 90 ? -5.807 12.629 11.023 1.00 66.31 90 ARG A O 1
ATOM 706 N N . GLY A 1 91 ? -5.776 14.788 11.645 1.00 68.25 91 GLY A N 1
ATOM 707 C CA . GLY A 1 91 ? -5.079 15.310 10.462 1.00 68.25 91 GLY A CA 1
ATOM 708 C C . GLY A 1 91 ? -6.026 15.957 9.446 1.00 68.25 91 GLY A C 1
ATOM 709 O O . GLY A 1 91 ? -7.201 16.163 9.725 1.00 68.25 91 GLY A O 1
ATOM 710 N N . ARG A 1 92 ? -5.505 16.317 8.265 1.00 66.62 92 ARG A N 1
ATOM 711 C CA . ARG A 1 92 ? -6.320 16.867 7.169 1.00 66.62 92 ARG A CA 1
ATOM 712 C C . ARG A 1 92 ? -7.160 15.748 6.551 1.00 66.62 92 ARG A C 1
ATOM 714 O O . ARG A 1 92 ? -6.593 14.750 6.104 1.00 66.62 92 ARG A O 1
ATOM 721 N N . ALA A 1 93 ? -8.477 15.945 6.480 1.00 65.75 93 ALA A N 1
ATOM 722 C CA . ALA A 1 93 ? -9.372 15.046 5.759 1.00 65.75 93 ALA A CA 1
ATOM 723 C C . ALA A 1 93 ? -8.907 14.907 4.299 1.00 65.75 93 ALA A C 1
ATOM 725 O O . ALA A 1 93 ? -8.644 15.907 3.624 1.00 65.75 93 ALA A O 1
ATOM 726 N N . ARG A 1 94 ? -8.764 13.667 3.821 1.00 68.50 94 ARG A N 1
ATOM 727 C CA . ARG A 1 94 ? -8.475 13.405 2.403 1.00 68.50 94 ARG A CA 1
ATOM 728 C C . ARG A 1 94 ? -9.735 13.720 1.607 1.00 68.50 94 ARG A C 1
ATOM 730 O O . ARG A 1 94 ? -10.827 13.369 2.052 1.00 68.50 94 ARG A O 1
ATOM 737 N N . GLN A 1 95 ? -9.586 14.448 0.502 1.00 59.75 95 GLN A N 1
ATOM 738 C CA . GLN A 1 95 ? -10.735 14.882 -0.283 1.00 59.75 95 GLN A CA 1
ATOM 739 C C . GLN A 1 95 ? -11.439 13.650 -0.844 1.00 59.75 95 GLN A C 1
ATOM 741 O O . GLN A 1 95 ? -10.854 12.862 -1.572 1.00 59.75 95 GLN A O 1
ATOM 746 N N . LEU A 1 96 ? -12.711 13.492 -0.494 1.00 53.81 96 LEU A N 1
ATOM 747 C CA . LEU A 1 96 ? -13.632 12.807 -1.379 1.00 53.81 96 LEU A CA 1
ATOM 748 C C . LEU A 1 96 ? -13.813 13.764 -2.551 1.00 53.81 96 LEU A C 1
ATOM 750 O O . LEU A 1 96 ? -14.499 14.777 -2.402 1.00 53.81 96 LEU A O 1
ATOM 754 N N . ASP A 1 97 ? -13.181 13.485 -3.686 1.00 50.19 97 ASP A N 1
ATOM 755 C CA . ASP A 1 97 ? -13.668 14.029 -4.948 1.00 50.19 97 ASP A CA 1
ATOM 756 C C . ASP A 1 97 ? -15.051 13.403 -5.152 1.00 50.19 97 ASP A C 1
ATOM 758 O O . ASP A 1 97 ? -15.206 12.325 -5.724 1.00 50.19 97 ASP A O 1
ATOM 762 N N . ALA A 1 98 ? -16.068 14.022 -4.551 1.00 50.50 98 ALA A N 1
ATOM 763 C CA . ALA A 1 98 ? -17.451 13.687 -4.793 1.00 50.50 98 ALA A CA 1
ATOM 764 C C . ALA A 1 98 ? -17.704 14.035 -6.256 1.00 50.50 98 ALA A C 1
ATOM 766 O O . ALA A 1 98 ? -17.971 15.185 -6.584 1.00 50.50 98 ALA A O 1
ATOM 767 N N . ILE A 1 99 ? -17.558 13.054 -7.145 1.00 48.25 99 ILE A N 1
ATOM 768 C CA . ILE A 1 99 ? -18.142 13.134 -8.475 1.00 48.25 99 ILE A CA 1
ATOM 769 C C . ILE A 1 99 ? -19.653 13.123 -8.219 1.00 48.25 99 ILE A C 1
ATOM 771 O O . ILE A 1 99 ? -20.161 12.098 -7.751 1.00 48.25 99 ILE A O 1
ATOM 775 N N . PRO A 1 100 ? -20.389 14.229 -8.433 1.00 44.12 100 PRO A N 1
ATOM 776 C CA . PRO A 1 100 ? -21.835 14.161 -8.367 1.00 44.12 100 PRO A CA 1
ATOM 777 C C . PRO A 1 100 ? -22.280 13.198 -9.469 1.00 44.12 100 PRO A C 1
ATOM 779 O O . PRO A 1 100 ? -22.049 13.447 -10.651 1.00 44.12 100 PRO A O 1
ATOM 782 N N . LEU A 1 101 ? -22.889 12.076 -9.083 1.00 49.41 101 LEU A N 1
ATOM 783 C CA . LEU A 1 101 ? -23.684 11.272 -10.003 1.00 49.41 101 LEU A CA 1
ATOM 784 C C . LEU A 1 101 ? -24.863 12.152 -10.417 1.00 49.41 101 LEU A C 1
ATOM 786 O O . LEU A 1 101 ? -25.863 12.247 -9.709 1.00 49.41 101 LEU A O 1
ATOM 790 N N . THR A 1 102 ? -24.719 12.858 -11.533 1.00 48.28 102 THR A N 1
ATOM 791 C CA . THR A 1 102 ? -25.850 13.466 -12.224 1.00 48.28 102 THR A CA 1
ATOM 792 C C . THR A 1 102 ? -26.779 12.336 -12.642 1.00 48.28 102 THR A C 1
ATOM 794 O O . THR A 1 102 ? -26.454 11.566 -13.544 1.00 48.28 102 THR A O 1
ATOM 797 N N . ALA A 1 103 ? -27.903 12.216 -11.940 1.00 43.03 103 ALA A N 1
ATOM 798 C CA . ALA A 1 103 ? -29.051 11.458 -12.404 1.00 43.03 103 ALA A CA 1
ATOM 799 C C . ALA A 1 103 ? -29.572 12.116 -13.692 1.00 43.03 103 ALA A C 1
ATOM 801 O O . ALA A 1 103 ? -29.810 13.326 -13.704 1.00 43.03 103 ALA A O 1
ATOM 802 N N . ALA A 1 104 ? -29.699 11.324 -14.754 1.00 47.09 104 ALA A N 1
ATOM 803 C CA . ALA A 1 104 ? -30.409 11.657 -15.984 1.00 47.09 104 ALA A CA 1
ATOM 804 C C . ALA A 1 104 ? -31.566 10.671 -16.149 1.00 47.09 104 ALA A C 1
ATOM 806 O O . ALA A 1 104 ? -31.357 9.483 -15.803 1.00 47.09 104 ALA A O 1
#

pLDDT: mean 82.91, std 14.5, range [43.03, 97.31]

Foldseek 3Di:
DDLADQQLRDGADPVRDQPLPPAFDDDPNFTKDQLSVLSNVQRRPNLRYSVNQVVCVVPVVFDWDDDDPTIITTNVSVNVVVVVVQPDPPDDHRDPPPPPPPDD

Radius of gyration: 14.73 Å; chains: 1; bounding box: 46×35×35 Å

Secondary structure (DSSP, 8-state):
--SB-TTT-PBPPTT---GGGSPPEEETTEEEE-HHHHHHHH-TTS-S-HHHHHHHHHHT---EEEETTEEEEEHHHHHHHHHHHHH--SSSPPP---------

Organism: Salinispora arenicola (strain CNS-205) (NCBI:txid391037)